Protein AF-A0A4Q1SR12-F1 (afdb_monomer_lite)

Secondary structure (DSSP, 8-state):
---------------------------------------S-----SS-HHHHHHHHHHHHTT--BHHHHHHHHHHHH-----B-TTS-BTHHHHHHHHHHT-TTEEEEEE-TTSS-EEEEE-----

Foldseek 3Di:
DDDDDDDDDPPDDDDDDDDDDDDDPDDDDDPDDDDDDDDDDDDPQLDDPVLLVQLVVCVVVVNFKLQVSLVCCCVPVVPDCDADPVNGRPCSVSSVVSQVPDPQKDFPDQDPVSPITGIHGPPPPD

Structure (mmCIF, N/CA/C/O backbone):
data_AF-A0A4Q1SR12-F1
#
_entry.id   AF-A0A4Q1SR12-F1
#
loop_
_atom_site.group_PDB
_atom_site.id
_atom_site.type_symbol
_atom_site.label_atom_id
_atom_site.label_alt_id
_atom_site.label_comp_id
_atom_site.label_asym_id
_atom_site.label_entity_id
_atom_site.label_seq_id
_atom_site.pdbx_PDB_ins_code
_atom_site.Cartn_x
_atom_site.Cartn_y
_atom_site.Cartn_z
_atom_site.occupancy
_atom_site.B_iso_or_equiv
_atom_site.auth_seq_id
_atom_site.auth_comp_id
_atom_site.auth_asym_id
_atom_site.auth_atom_id
_atom_site.pdbx_PDB_model_num
ATOM 1 N N . MET A 1 1 ? -7.664 -1.366 -77.928 1.00 46.28 1 MET A N 1
ATOM 2 C CA . MET A 1 1 ? -6.306 -1.319 -77.357 1.00 46.28 1 MET A CA 1
ATOM 3 C C . MET A 1 1 ? -6.477 -1.334 -75.854 1.00 46.28 1 MET A C 1
ATOM 5 O O . MET A 1 1 ? -7.107 -0.429 -75.326 1.00 46.28 1 MET A O 1
ATOM 9 N N . ALA A 1 2 ? -6.089 -2.445 -75.236 1.00 46.59 2 ALA A N 1
ATOM 10 C CA . ALA A 1 2 ? -6.082 -2.631 -73.793 1.00 46.59 2 ALA A CA 1
ATOM 11 C C . ALA A 1 2 ? -4.870 -1.905 -73.193 1.00 46.59 2 ALA A C 1
ATOM 13 O O . ALA A 1 2 ? -3.839 -1.859 -73.854 1.00 46.59 2 ALA A O 1
ATOM 14 N N . ASP A 1 3 ? -5.002 -1.362 -71.983 1.00 49.38 3 ASP A N 1
ATOM 15 C CA . ASP A 1 3 ? -4.171 -1.817 -70.864 1.00 49.38 3 ASP A CA 1
ATOM 16 C C . ASP A 1 3 ? -4.752 -1.330 -69.531 1.00 49.38 3 ASP A C 1
ATOM 18 O O . ASP A 1 3 ? -4.974 -0.141 -69.302 1.00 49.38 3 ASP A O 1
ATOM 22 N N . ILE A 1 4 ? -5.062 -2.307 -68.682 1.00 56.34 4 ILE A N 1
ATOM 23 C CA . ILE A 1 4 ? -5.582 -2.181 -67.326 1.00 56.34 4 ILE A CA 1
ATOM 24 C C . ILE A 1 4 ? -4.577 -2.958 -66.477 1.00 56.34 4 ILE A C 1
ATOM 26 O O . ILE A 1 4 ? -4.670 -4.177 -66.429 1.00 56.34 4 ILE A O 1
ATOM 30 N N . THR A 1 5 ? -3.618 -2.295 -65.837 1.00 55.84 5 THR A N 1
ATOM 31 C CA . THR A 1 5 ? -2.762 -2.915 -64.808 1.00 55.84 5 THR A CA 1
ATOM 32 C C . THR A 1 5 ? -2.225 -1.821 -63.886 1.00 55.84 5 THR A C 1
ATOM 34 O O . THR A 1 5 ? -1.541 -0.904 -64.324 1.00 55.84 5 THR A O 1
ATOM 37 N N . GLU A 1 6 ? -2.740 -1.760 -62.661 1.00 55.69 6 GLU A N 1
ATOM 38 C CA . GLU A 1 6 ? -2.030 -2.198 -61.446 1.00 55.69 6 GLU A CA 1
ATOM 39 C C . GLU A 1 6 ? -1.176 -1.095 -60.807 1.00 55.69 6 GLU A C 1
ATOM 41 O O . GLU A 1 6 ? -0.003 -0.924 -61.117 1.00 55.69 6 GLU A O 1
ATOM 46 N N . GLN A 1 7 ? -1.757 -0.398 -59.827 1.00 56.47 7 GLN A N 1
ATOM 47 C CA . GLN A 1 7 ? -0.996 0.167 -58.708 1.00 56.47 7 GLN A CA 1
ATOM 48 C C . GLN A 1 7 ? -1.733 -0.143 -57.400 1.00 56.47 7 GLN A C 1
ATOM 50 O O . GLN A 1 7 ? -2.366 0.704 -56.774 1.00 56.47 7 GLN A O 1
ATOM 55 N N . LEU A 1 8 ? -1.682 -1.424 -57.039 1.00 54.44 8 LEU A N 1
ATOM 56 C CA . LEU A 1 8 ? -1.895 -1.937 -55.689 1.00 54.44 8 LEU A CA 1
ATOM 57 C C . LEU A 1 8 ? -0.526 -2.062 -55.001 1.00 54.44 8 LEU A C 1
ATOM 59 O O . LEU A 1 8 ? 0.478 -2.313 -55.663 1.00 54.44 8 LEU A O 1
ATOM 63 N N . SER A 1 9 ? -0.545 -1.983 -53.669 1.00 51.50 9 SER A N 1
ATOM 64 C CA . SER A 1 9 ? 0.508 -2.444 -52.745 1.00 51.50 9 SER A CA 1
ATOM 65 C C . SER A 1 9 ? 1.573 -1.419 -52.331 1.00 51.50 9 SER A C 1
ATOM 67 O O . SER A 1 9 ? 2.724 -1.480 -52.747 1.00 51.50 9 SER A O 1
ATOM 69 N N . LEU A 1 10 ? 1.210 -0.547 -51.382 1.00 54.53 10 LEU A N 1
ATOM 70 C CA . LEU A 1 10 ? 2.172 0.093 -50.470 1.00 54.53 1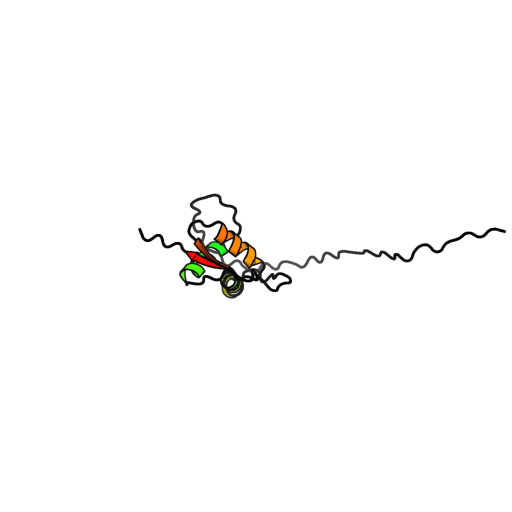0 LEU A CA 1
ATOM 71 C C . LEU A 1 10 ? 1.754 -0.085 -48.995 1.00 54.53 10 LEU A C 1
ATOM 73 O O . LEU A 1 10 ? 1.817 0.838 -48.193 1.00 54.53 10 LEU A O 1
ATOM 77 N N . PHE A 1 11 ? 1.293 -1.289 -48.646 1.00 49.94 11 PHE A N 1
ATOM 78 C CA . PHE A 1 11 ? 1.246 -1.778 -47.265 1.00 49.94 11 PHE A CA 1
ATOM 79 C C . PHE A 1 11 ? 2.301 -2.881 -47.144 1.00 49.94 11 PHE A C 1
ATOM 81 O O . PHE A 1 11 ? 2.019 -4.060 -47.335 1.00 49.94 11 PHE A O 1
ATOM 88 N N . GLY A 1 12 ? 3.547 -2.471 -46.903 1.00 44.22 12 GLY A N 1
ATOM 89 C CA . GLY A 1 12 ? 4.629 -3.375 -46.525 1.00 44.22 12 GLY A CA 1
ATOM 90 C C . GLY A 1 12 ? 4.473 -3.746 -45.057 1.00 44.22 12 GLY A C 1
ATOM 91 O O . GLY A 1 12 ? 4.930 -3.017 -44.180 1.00 44.22 12 GLY A O 1
ATOM 92 N N . GLY A 1 13 ? 3.762 -4.842 -44.801 1.00 51.41 13 GLY A N 1
ATOM 93 C CA . GLY A 1 13 ? 3.867 -5.569 -43.548 1.00 51.41 13 GLY A CA 1
ATOM 94 C C . GLY A 1 13 ? 5.120 -6.433 -43.584 1.00 51.41 13 GLY A C 1
ATOM 95 O O . GLY A 1 13 ? 5.224 -7.315 -44.428 1.00 51.41 13 GLY A O 1
ATOM 96 N N . GLU A 1 14 ? 6.033 -6.193 -42.652 1.00 50.12 14 GLU A N 1
ATOM 97 C CA . GLU A 1 14 ? 7.071 -7.149 -42.271 1.00 50.12 14 GLU A CA 1
ATOM 98 C C . GLU A 1 14 ? 7.033 -7.269 -40.743 1.00 50.12 14 GLU A C 1
ATOM 100 O O . GLU A 1 14 ? 7.693 -6.546 -39.998 1.00 50.12 14 GLU A O 1
ATOM 105 N N . GLU A 1 15 ? 6.150 -8.154 -40.276 1.00 55.25 15 GLU A N 1
ATOM 106 C CA . GLU A 1 15 ? 6.309 -8.833 -38.995 1.00 55.25 15 GLU A CA 1
ATOM 107 C C . GLU A 1 15 ? 7.395 -9.893 -39.160 1.00 55.25 15 GLU A C 1
ATOM 109 O O . GLU A 1 15 ? 7.177 -10.841 -39.899 1.00 55.25 15 GLU A O 1
ATOM 114 N N . GLU A 1 16 ? 8.500 -9.781 -38.423 1.00 57.94 16 GLU A N 1
ATOM 115 C CA . GLU A 1 16 ? 9.365 -10.894 -38.003 1.00 57.94 16 GLU A CA 1
ATOM 116 C C . GLU A 1 16 ? 10.314 -10.392 -36.884 1.00 57.94 16 GLU A C 1
ATOM 118 O O . GLU A 1 16 ? 10.510 -9.188 -36.719 1.00 57.94 16 GLU A O 1
ATOM 123 N N . PRO A 1 17 ? 10.970 -11.262 -36.097 1.00 46.09 17 PRO A N 1
ATOM 124 C CA . PRO A 1 17 ? 10.394 -12.305 -35.264 1.00 46.09 17 PRO A CA 1
ATOM 125 C C . PRO A 1 17 ? 10.848 -12.164 -33.793 1.00 46.09 17 PRO A C 1
ATOM 127 O O . PRO A 1 17 ? 11.897 -11.618 -33.451 1.00 46.09 17 PRO A O 1
ATOM 130 N N . ARG A 1 18 ? 10.052 -12.733 -32.881 1.00 46.69 18 ARG A N 1
ATOM 131 C CA . ARG A 1 18 ? 10.368 -12.860 -31.450 1.00 46.69 18 ARG A CA 1
ATOM 132 C C . ARG A 1 18 ? 11.612 -13.729 -31.239 1.00 46.69 18 ARG A C 1
ATOM 134 O O . ARG A 1 18 ? 11.508 -14.954 -31.185 1.00 46.69 18 ARG A O 1
ATOM 141 N N . THR A 1 19 ? 12.771 -13.121 -31.009 1.00 44.97 19 THR A N 1
ATOM 142 C CA . THR A 1 19 ? 13.926 -13.843 -30.462 1.00 44.97 19 THR A CA 1
ATOM 143 C C . THR A 1 19 ? 13.753 -14.041 -28.959 1.00 44.97 19 THR A C 1
ATOM 145 O O . THR A 1 19 ? 13.969 -13.128 -28.161 1.00 44.97 19 THR A O 1
ATOM 148 N N . LYS A 1 20 ? 13.378 -15.266 -28.574 1.00 50.25 20 LYS A N 1
ATOM 149 C CA . LYS A 1 20 ? 13.610 -15.806 -27.231 1.00 50.25 20 LYS A CA 1
ATOM 150 C C . LYS A 1 20 ? 15.122 -15.821 -26.988 1.00 50.25 20 LYS A C 1
ATOM 152 O O . LYS A 1 20 ? 15.838 -16.542 -27.675 1.00 50.25 20 LYS A O 1
ATOM 157 N N . LYS A 1 21 ? 15.603 -15.049 -26.016 1.00 51.88 21 LYS A N 1
ATOM 158 C CA . LYS A 1 21 ? 16.898 -15.311 -25.385 1.00 51.88 21 LYS A CA 1
ATOM 159 C C . LYS A 1 21 ? 16.631 -15.909 -24.015 1.00 51.88 21 LYS A C 1
ATOM 161 O O . LYS A 1 21 ? 16.210 -15.228 -23.087 1.00 51.88 21 LYS A O 1
ATOM 166 N N . GLU A 1 22 ? 16.824 -17.219 -23.956 1.00 52.88 22 GLU A N 1
ATOM 167 C CA . GLU A 1 22 ? 17.116 -17.946 -22.734 1.00 52.88 22 GLU A CA 1
ATOM 168 C C . GLU A 1 22 ? 18.446 -17.410 -22.198 1.00 52.88 22 GLU A C 1
ATOM 170 O O . GLU A 1 22 ? 19.496 -17.636 -22.798 1.00 52.88 22 GLU A O 1
ATOM 175 N N . GLU A 1 23 ? 18.414 -16.685 -21.082 1.00 44.34 23 GLU A N 1
ATOM 176 C CA . GLU A 1 23 ? 19.620 -16.413 -20.312 1.00 44.34 23 GLU A CA 1
ATOM 177 C C . GLU A 1 23 ? 19.455 -16.966 -18.901 1.00 44.34 23 GLU A C 1
ATOM 179 O O . GLU A 1 23 ? 18.439 -16.807 -18.225 1.00 44.34 23 GLU A O 1
ATOM 184 N N . LYS A 1 24 ? 20.461 -17.752 -18.541 1.00 39.59 24 LYS A N 1
ATOM 185 C CA . LYS A 1 24 ? 20.489 -18.709 -17.450 1.00 39.59 24 LYS A CA 1
ATOM 186 C C . LYS A 1 24 ? 20.279 -18.013 -16.111 1.00 39.59 24 LYS A C 1
ATOM 188 O O . LYS A 1 24 ? 21.092 -17.198 -15.685 1.00 39.59 24 LYS A O 1
ATOM 193 N N . VAL A 1 25 ? 19.233 -18.439 -15.410 1.00 39.81 25 VAL A N 1
ATOM 194 C CA . VAL A 1 25 ? 19.018 -18.174 -13.988 1.00 39.81 25 VAL A CA 1
ATOM 195 C C . VAL A 1 25 ? 20.187 -18.779 -13.209 1.00 39.81 25 VAL A C 1
ATOM 197 O O . VAL A 1 25 ? 20.252 -19.988 -12.984 1.00 39.81 25 VAL A O 1
ATOM 200 N N . LYS A 1 26 ? 21.140 -17.933 -12.808 1.00 40.72 26 LYS A N 1
ATOM 201 C CA . LYS A 1 26 ? 22.092 -18.269 -11.750 1.00 40.72 26 LYS A CA 1
ATOM 202 C C . LYS A 1 26 ? 21.340 -18.224 -10.426 1.00 40.72 26 LYS A C 1
ATOM 204 O O . LYS A 1 26 ? 20.950 -17.167 -9.944 1.00 40.72 26 LYS A O 1
ATOM 209 N N . VAL A 1 27 ? 21.135 -19.418 -9.886 1.00 47.94 27 VAL A N 1
ATOM 210 C CA . VAL A 1 27 ? 20.752 -19.698 -8.506 1.00 47.94 27 VAL A CA 1
ATOM 211 C C . VAL A 1 27 ? 21.688 -18.921 -7.577 1.00 47.94 27 VAL A C 1
ATOM 213 O O . VAL A 1 27 ? 22.878 -19.221 -7.511 1.00 47.94 27 VAL A O 1
ATOM 216 N N . VAL A 1 28 ? 21.154 -17.914 -6.889 1.00 45.22 28 VAL A N 1
ATOM 217 C CA . VAL A 1 28 ? 21.793 -17.272 -5.737 1.00 45.22 28 VAL A CA 1
ATOM 218 C C . VAL A 1 28 ? 20.849 -17.448 -4.555 1.00 45.22 28 VAL A C 1
ATOM 220 O O . VAL A 1 28 ? 19.632 -17.314 -4.677 1.00 45.22 28 VAL A O 1
ATOM 223 N N . GLU A 1 29 ? 21.443 -17.890 -3.456 1.00 45.66 29 GLU A N 1
ATOM 224 C CA . GLU A 1 29 ? 20.820 -18.501 -2.294 1.00 45.66 29 GLU A CA 1
ATOM 225 C C . GLU A 1 29 ? 19.672 -17.715 -1.661 1.00 45.66 29 GLU A C 1
ATOM 227 O O . GLU A 1 29 ? 19.717 -16.508 -1.439 1.00 45.66 29 GLU A O 1
ATOM 232 N N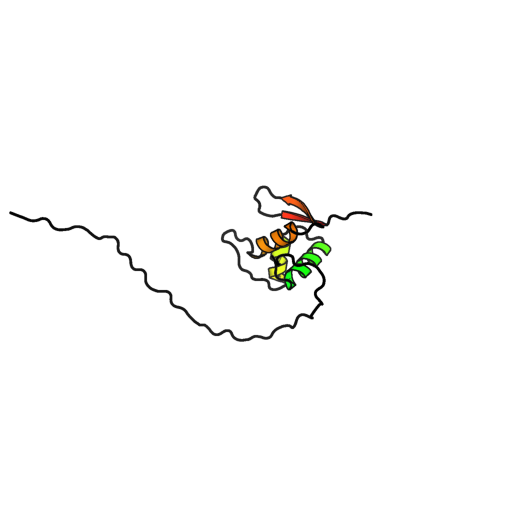 . LYS A 1 30 ? 18.661 -18.499 -1.286 1.00 45.06 30 LYS A N 1
ATOM 233 C CA . LYS A 1 30 ? 17.559 -18.149 -0.396 1.00 45.06 30 LYS A CA 1
ATOM 234 C C . LYS A 1 30 ? 18.088 -17.633 0.952 1.00 45.06 30 LYS A C 1
ATOM 236 O O . LYS A 1 30 ? 18.751 -18.402 1.647 1.00 45.06 30 LYS A O 1
ATOM 241 N N . PRO A 1 31 ? 17.644 -16.468 1.445 1.00 44.12 31 PRO A N 1
ATOM 242 C CA . PRO A 1 31 ? 17.449 -16.299 2.872 1.00 44.12 31 PRO A CA 1
ATOM 243 C C . PRO A 1 31 ? 16.138 -17.000 3.249 1.00 44.12 31 PRO A C 1
ATOM 245 O O . PRO A 1 31 ? 15.046 -16.617 2.826 1.00 44.12 31 PRO A O 1
ATOM 248 N N . GLN A 1 32 ? 16.263 -18.098 3.993 1.00 45.91 32 GLN A N 1
ATOM 249 C CA . GLN A 1 32 ? 15.137 -18.853 4.535 1.00 45.91 32 GLN A CA 1
ATOM 250 C C . GLN A 1 32 ? 14.368 -17.967 5.524 1.00 45.91 32 GLN A C 1
ATOM 252 O O . GLN A 1 32 ? 14.869 -17.643 6.598 1.00 45.91 32 GLN A O 1
ATOM 257 N N . LEU A 1 33 ? 13.150 -17.572 5.152 1.00 49.50 33 LEU A N 1
ATOM 258 C CA . LEU A 1 33 ? 12.190 -16.968 6.072 1.00 49.50 33 LEU A CA 1
ATOM 259 C C . LEU A 1 33 ? 11.602 -18.062 6.984 1.00 49.50 33 LEU A C 1
ATOM 261 O O . LEU A 1 33 ? 11.285 -19.152 6.492 1.00 49.50 33 LEU A O 1
ATOM 265 N N . PRO A 1 34 ? 11.460 -17.798 8.295 1.00 44.03 34 PRO A N 1
ATOM 266 C CA . PRO A 1 34 ? 10.917 -18.760 9.243 1.00 44.03 34 PRO A CA 1
ATOM 267 C C . PRO A 1 34 ? 9.462 -19.094 8.897 1.00 44.03 34 PRO A C 1
ATOM 269 O O . PRO A 1 34 ? 8.650 -18.212 8.614 1.00 44.03 34 PRO A O 1
ATOM 272 N N . LYS A 1 35 ? 9.147 -20.393 8.925 1.00 46.31 35 LYS A N 1
ATOM 273 C CA . LYS A 1 35 ? 7.784 -20.924 8.836 1.00 46.31 35 LYS A CA 1
ATOM 274 C C . LYS A 1 35 ? 7.005 -20.432 10.055 1.00 46.31 35 LYS A C 1
ATOM 276 O O . LYS A 1 35 ? 7.226 -20.935 11.151 1.00 46.31 35 LYS A O 1
ATOM 281 N N . VAL A 1 36 ? 6.124 -19.457 9.861 1.00 50.81 36 VAL A N 1
ATOM 282 C CA . VAL A 1 36 ? 5.120 -19.083 10.860 1.00 50.81 36 VAL A CA 1
ATOM 283 C C . VAL A 1 36 ? 3.800 -19.696 10.424 1.00 50.81 36 VAL A C 1
ATOM 285 O O . VAL A 1 36 ? 3.389 -19.581 9.269 1.00 50.81 36 VAL A O 1
ATOM 288 N N . GLU A 1 37 ? 3.224 -20.452 11.348 1.00 44.41 37 GLU A N 1
ATOM 289 C CA . GLU A 1 37 ? 2.084 -21.330 11.152 1.00 44.41 37 GLU A CA 1
ATOM 290 C C . GLU A 1 37 ? 0.828 -20.549 10.763 1.00 44.41 37 GLU A C 1
ATOM 292 O O . GLU A 1 37 ? 0.513 -19.486 11.295 1.00 44.41 37 GLU A O 1
ATOM 297 N N . VAL A 1 38 ? 0.142 -21.102 9.768 1.00 50.84 38 VAL A N 1
ATOM 298 C CA . VAL A 1 38 ? -1.007 -20.522 9.086 1.00 50.84 38 VAL A CA 1
ATOM 299 C C . VAL A 1 38 ? -2.238 -20.754 9.952 1.00 50.84 38 VAL A C 1
ATOM 301 O O . VAL A 1 38 ? -2.668 -21.896 10.106 1.00 50.84 38 VAL A O 1
ATOM 304 N N . VAL A 1 39 ? -2.828 -19.685 10.489 1.00 44.94 39 VAL A N 1
ATOM 305 C CA . VAL A 1 39 ? -4.159 -19.753 11.096 1.00 44.94 39 VAL A CA 1
ATOM 306 C C . VAL A 1 39 ? -5.046 -18.642 10.541 1.00 44.94 39 VAL A C 1
ATOM 308 O O . VAL A 1 39 ? -4.709 -17.465 10.610 1.00 44.94 39 VAL A O 1
ATOM 311 N N . ALA A 1 40 ? -6.203 -19.098 10.061 1.00 40.50 40 ALA A N 1
ATOM 312 C CA . ALA A 1 40 ? -7.446 -18.390 9.779 1.00 40.50 40 ALA A CA 1
ATOM 313 C C . ALA A 1 40 ? -7.586 -17.611 8.454 1.00 40.50 40 ALA A C 1
ATOM 315 O O . ALA A 1 40 ? -6.994 -16.565 8.209 1.00 40.50 40 ALA A O 1
ATOM 316 N N . ASP A 1 41 ? -8.530 -18.152 7.679 1.00 40.75 41 ASP A N 1
ATOM 317 C CA . ASP A 1 41 ? -9.371 -17.534 6.661 1.00 40.75 41 ASP A CA 1
ATOM 318 C C . ASP A 1 41 ? -8.789 -17.300 5.268 1.00 40.75 41 ASP A C 1
ATOM 320 O O . ASP A 1 41 ? -8.213 -16.272 4.924 1.00 40.75 41 ASP A O 1
ATOM 324 N N . SER A 1 42 ? -9.096 -18.292 4.432 1.00 47.06 42 SER A N 1
ATOM 325 C CA . SER A 1 42 ? -9.266 -18.292 2.982 1.00 47.06 42 SER A CA 1
ATOM 326 C C . SER A 1 42 ? -9.790 -16.962 2.418 1.00 47.06 42 SER A C 1
ATOM 328 O O . SER A 1 42 ? -10.959 -16.827 2.058 1.00 47.06 42 SER A O 1
ATOM 330 N N . LYS A 1 43 ? -8.922 -15.964 2.296 1.00 49.25 43 LYS A N 1
ATOM 331 C CA . LYS A 1 43 ? -9.200 -14.716 1.588 1.00 49.25 43 LYS A CA 1
ATOM 332 C C . LYS A 1 43 ? -8.136 -14.570 0.516 1.00 49.25 43 LYS A C 1
ATOM 334 O O . LYS A 1 43 ? -6.949 -14.689 0.796 1.00 49.25 43 LYS A O 1
ATOM 339 N N . GLN A 1 44 ? -8.588 -14.403 -0.724 1.00 54.81 44 GLN A N 1
ATOM 340 C CA . GLN A 1 44 ? -7.764 -14.200 -1.917 1.00 54.81 44 GLN A CA 1
ATOM 341 C C . GLN A 1 44 ? -6.504 -13.386 -1.580 1.00 54.81 44 GLN A C 1
ATOM 343 O O . GLN A 1 44 ? -6.594 -12.230 -1.175 1.00 54.81 44 GLN A O 1
ATOM 348 N N . THR A 1 45 ? -5.323 -13.991 -1.703 1.00 55.53 45 THR A N 1
ATOM 349 C CA . THR A 1 45 ? -4.052 -13.324 -1.413 1.00 55.53 45 THR A CA 1
ATOM 350 C C . THR A 1 45 ? -3.748 -12.323 -2.525 1.00 55.53 45 THR A C 1
ATOM 352 O O . THR A 1 45 ? -3.119 -12.633 -3.531 1.00 55.53 45 THR A O 1
ATOM 355 N N . PHE A 1 46 ? -4.238 -11.091 -2.367 1.00 67.31 46 PHE A N 1
ATOM 356 C CA . PHE A 1 46 ? -3.979 -9.980 -3.298 1.00 67.31 46 PHE A CA 1
ATOM 357 C C . PHE A 1 46 ? -2.530 -9.486 -3.253 1.00 67.31 46 PHE A C 1
ATOM 359 O O . PHE A 1 46 ? -2.053 -8.825 -4.180 1.00 67.31 46 PHE A O 1
ATOM 366 N N . LEU A 1 47 ? -1.847 -9.813 -2.161 1.00 79.94 47 LEU A N 1
ATOM 367 C CA . LEU A 1 47 ? -0.467 -9.492 -1.868 1.00 79.94 47 LEU A CA 1
ATOM 368 C C . LEU A 1 47 ? 0.229 -10.780 -1.411 1.00 79.94 47 LEU A C 1
ATOM 370 O O . LEU A 1 47 ? -0.397 -11.645 -0.795 1.00 79.94 47 LEU A O 1
ATOM 374 N N . GLN A 1 48 ? 1.513 -10.925 -1.739 1.00 81.31 48 GLN A N 1
ATOM 375 C CA . GLN A 1 48 ? 2.279 -12.087 -1.295 1.00 81.31 48 GLN A CA 1
ATOM 376 C C . GLN A 1 48 ? 2.333 -12.131 0.246 1.00 81.31 48 GLN A C 1
ATOM 378 O O . GLN A 1 48 ? 2.492 -11.069 0.858 1.00 81.31 48 GLN A O 1
ATOM 383 N N . PRO A 1 49 ? 2.260 -13.319 0.878 1.00 79.12 49 PRO A N 1
ATOM 384 C CA . PRO A 1 49 ? 2.163 -13.447 2.337 1.00 79.12 49 PRO A CA 1
ATOM 385 C C . PRO A 1 49 ? 3.317 -12.787 3.100 1.00 79.12 49 PRO A C 1
ATOM 387 O O . PRO A 1 49 ? 3.147 -12.286 4.205 1.00 79.12 49 PRO A O 1
ATOM 390 N N . HIS A 1 50 ? 4.514 -12.748 2.508 1.00 82.50 50 HIS A N 1
ATOM 391 C CA . HIS A 1 50 ? 5.666 -12.098 3.130 1.00 82.50 50 HIS A CA 1
ATOM 392 C C . HIS A 1 50 ? 5.588 -10.572 3.099 1.00 82.50 50 HIS A C 1
ATOM 394 O O . HIS A 1 50 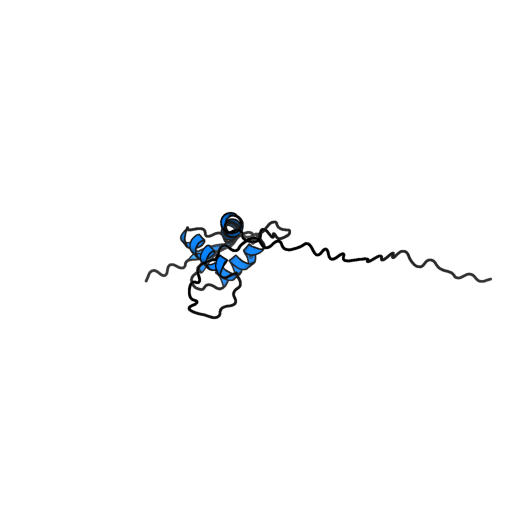? 6.235 -9.932 3.920 1.00 82.50 50 HIS A O 1
ATOM 400 N N . TYR A 1 51 ? 4.818 -9.976 2.185 1.00 87.19 51 TYR A N 1
ATOM 401 C CA . TYR A 1 51 ? 4.611 -8.528 2.148 1.00 87.19 51 TYR A CA 1
ATOM 402 C C . TYR A 1 51 ? 3.430 -8.088 3.012 1.00 87.19 51 TYR A C 1
ATOM 404 O O . TYR A 1 51 ? 3.492 -6.986 3.546 1.00 87.19 51 TYR A O 1
ATOM 412 N N . SER A 1 52 ? 2.397 -8.916 3.213 1.00 87.75 52 SER A N 1
ATOM 413 C CA . SER A 1 52 ? 1.260 -8.558 4.080 1.00 87.75 52 SER A CA 1
ATOM 414 C C . SER A 1 52 ? 1.702 -8.279 5.514 1.00 87.75 52 SER A C 1
ATOM 416 O O . SER A 1 52 ? 1.423 -7.199 6.022 1.00 87.75 52 SER A O 1
ATOM 418 N N . SER A 1 53 ? 2.514 -9.156 6.115 1.00 88.38 53 SER A N 1
ATOM 419 C CA . SER A 1 53 ? 3.046 -8.920 7.466 1.00 88.38 53 SER A CA 1
ATOM 420 C C . SER A 1 53 ? 3.896 -7.649 7.545 1.00 88.38 53 SER A C 1
ATOM 422 O O . SER A 1 53 ? 3.920 -6.972 8.566 1.00 88.38 53 SER A O 1
ATOM 424 N N . ARG A 1 54 ? 4.595 -7.283 6.461 1.00 91.31 54 ARG A N 1
ATOM 425 C CA . ARG A 1 54 ? 5.383 -6.042 6.414 1.00 91.31 54 ARG A CA 1
ATOM 426 C C . ARG A 1 54 ? 4.503 -4.810 6.298 1.00 91.31 54 ARG A C 1
ATOM 428 O O . ARG A 1 54 ? 4.790 -3.829 6.964 1.00 91.31 54 ARG A O 1
ATOM 435 N N . VAL A 1 55 ? 3.432 -4.864 5.509 1.00 90.88 55 VAL A N 1
ATOM 436 C CA . VAL A 1 55 ? 2.420 -3.798 5.478 1.00 90.88 55 VAL A CA 1
ATOM 437 C C . VAL A 1 55 ? 1.827 -3.588 6.870 1.00 90.88 55 VAL A C 1
ATOM 439 O O . VAL A 1 55 ? 1.661 -2.447 7.288 1.00 90.88 55 VAL A O 1
ATOM 442 N N . ASP A 1 56 ? 1.580 -4.668 7.611 1.00 89.31 56 ASP A N 1
ATOM 443 C CA . ASP A 1 56 ? 1.046 -4.590 8.971 1.00 89.31 56 ASP A CA 1
ATOM 444 C C . ASP A 1 56 ? 2.016 -3.871 9.913 1.00 89.31 56 ASP A C 1
ATOM 446 O O . ASP A 1 56 ? 1.610 -2.924 10.583 1.00 89.31 56 ASP A O 1
ATOM 450 N N . HIS A 1 57 ? 3.300 -4.244 9.880 1.00 90.38 57 HIS A N 1
ATOM 451 C CA . HIS A 1 57 ? 4.346 -3.550 10.633 1.00 90.38 57 HIS A CA 1
ATOM 452 C C . HIS A 1 57 ? 4.473 -2.073 10.243 1.00 90.38 57 HIS A C 1
ATOM 454 O O . HIS A 1 57 ? 4.607 -1.226 11.117 1.00 90.38 57 HIS A O 1
ATOM 460 N N . LEU A 1 58 ? 4.392 -1.742 8.950 1.00 90.81 58 LEU A N 1
ATOM 461 C CA . LEU A 1 58 ? 4.454 -0.354 8.479 1.00 90.81 58 LEU A CA 1
ATOM 462 C C . LEU A 1 58 ? 3.256 0.468 8.990 1.00 90.81 58 LEU A C 1
ATOM 464 O O . LEU A 1 58 ? 3.416 1.634 9.342 1.00 90.81 58 LEU A O 1
ATOM 468 N N . LEU A 1 59 ? 2.071 -0.142 9.084 1.00 89.75 59 LEU A N 1
ATOM 469 C CA . LEU A 1 59 ? 0.906 0.481 9.717 1.00 89.75 59 LEU A CA 1
ATOM 470 C C . LEU A 1 59 ? 1.111 0.687 11.222 1.00 89.75 59 LEU A C 1
ATOM 472 O O . LEU A 1 59 ? 0.703 1.722 11.743 1.00 89.75 59 LEU A O 1
ATOM 476 N N . ASP A 1 60 ? 1.742 -0.266 11.914 1.00 89.06 60 ASP A N 1
ATOM 477 C CA . ASP A 1 60 ? 2.076 -0.137 13.341 1.00 89.06 60 ASP A CA 1
ATOM 478 C C . ASP A 1 60 ? 3.145 0.945 13.591 1.00 89.06 60 ASP A C 1
ATOM 480 O O . ASP A 1 60 ? 3.111 1.624 14.614 1.00 89.06 60 ASP A O 1
ATOM 484 N N . GLU A 1 61 ? 4.045 1.176 12.629 1.00 89.31 61 GLU A N 1
ATOM 485 C CA . GLU A 1 61 ? 4.984 2.310 12.616 1.00 89.31 61 GLU A CA 1
ATOM 486 C C . GLU A 1 61 ? 4.299 3.666 12.344 1.00 89.31 61 GLU A C 1
ATOM 488 O O . GLU A 1 61 ? 4.949 4.710 12.403 1.00 89.31 61 GLU A O 1
ATOM 493 N N . GLY A 1 62 ? 2.995 3.672 12.046 1.00 87.75 62 GLY A N 1
ATOM 494 C CA . GLY A 1 62 ? 2.218 4.882 11.772 1.00 87.75 62 GLY A CA 1
ATOM 495 C C . GLY A 1 62 ? 2.282 5.355 10.320 1.00 87.75 62 GLY A C 1
ATOM 496 O O . GLY A 1 62 ? 1.887 6.481 10.019 1.00 87.75 62 GLY A O 1
ATOM 497 N N . ILE A 1 63 ? 2.765 4.523 9.397 1.00 91.19 63 ILE A N 1
ATOM 498 C CA . ILE A 1 63 ? 2.778 4.852 7.971 1.00 91.19 63 ILE A CA 1
ATOM 499 C C . ILE A 1 63 ? 1.393 4.556 7.429 1.00 91.19 63 ILE A C 1
ATOM 501 O O . ILE A 1 63 ? 0.950 3.413 7.422 1.00 91.19 63 ILE A O 1
ATOM 505 N N . THR A 1 64 ? 0.712 5.589 6.955 1.00 91.00 64 THR A N 1
ATOM 506 C CA . THR A 1 64 ? -0.690 5.507 6.531 1.00 91.00 64 THR A CA 1
ATOM 507 C C . THR A 1 64 ? -0.855 5.609 5.014 1.00 91.00 64 THR A C 1
ATOM 509 O O . THR A 1 64 ? -1.854 5.143 4.468 1.00 91.00 64 THR A O 1
ATOM 512 N N . SER A 1 65 ? 0.136 6.148 4.296 1.00 91.88 65 SER A N 1
ATOM 513 C CA . SER A 1 65 ? 0.139 6.242 2.829 1.00 91.88 65 SER A CA 1
ATOM 514 C C . SER A 1 65 ? 0.435 4.889 2.177 1.00 91.88 65 SER A C 1
ATOM 516 O O . SER A 1 65 ? 1.523 4.331 2.342 1.00 91.88 65 SER A O 1
ATOM 518 N N . ALA A 1 66 ? -0.486 4.375 1.356 1.00 91.81 66 ALA A N 1
ATOM 519 C CA . ALA A 1 66 ? -0.242 3.139 0.607 1.00 91.81 66 ALA A CA 1
ATOM 520 C C . ALA A 1 66 ? 0.881 3.278 -0.425 1.00 91.81 66 ALA A C 1
ATOM 522 O O . ALA A 1 66 ? 1.583 2.302 -0.709 1.00 91.81 66 ALA A O 1
ATOM 523 N N . ARG A 1 67 ? 1.079 4.473 -0.996 1.00 91.19 67 ARG A N 1
ATOM 524 C CA . ARG A 1 67 ? 2.212 4.717 -1.892 1.00 91.19 67 ARG A CA 1
ATOM 525 C C . ARG A 1 67 ? 3.529 4.644 -1.136 1.00 91.19 67 ARG A C 1
ATOM 527 O O . ARG A 1 67 ? 4.454 3.994 -1.616 1.00 91.19 67 ARG A O 1
ATOM 534 N N . GLU A 1 68 ? 3.607 5.267 0.034 1.00 92.12 68 GLU A N 1
ATOM 535 C CA . GLU A 1 68 ? 4.809 5.217 0.861 1.00 92.12 68 GLU A CA 1
ATOM 536 C C . GLU A 1 68 ? 5.111 3.793 1.334 1.00 92.12 68 GLU A C 1
ATOM 538 O O . GLU A 1 68 ? 6.255 3.346 1.229 1.00 92.12 68 GLU A O 1
ATOM 543 N N . MET A 1 69 ? 4.089 3.041 1.758 1.00 92.56 69 MET A N 1
ATOM 544 C CA . MET A 1 69 ? 4.243 1.624 2.097 1.00 92.56 69 MET A CA 1
ATOM 545 C C . MET A 1 69 ? 4.817 0.833 0.919 1.00 92.56 69 MET A C 1
ATOM 547 O O . MET A 1 69 ? 5.786 0.099 1.088 1.00 92.56 69 MET A O 1
ATOM 551 N N . ALA A 1 70 ? 4.265 1.002 -0.288 1.00 92.19 70 ALA A N 1
ATOM 552 C CA . ALA A 1 70 ? 4.748 0.300 -1.475 1.00 92.19 70 ALA A CA 1
ATOM 553 C C . ALA A 1 70 ? 6.212 0.644 -1.805 1.00 92.19 70 ALA A C 1
ATOM 555 O O . ALA A 1 70 ? 6.992 -0.246 -2.140 1.00 92.19 70 ALA A O 1
ATOM 556 N N . GLU A 1 71 ? 6.608 1.911 -1.671 1.00 92.44 71 GLU A N 1
ATOM 557 C CA . GLU A 1 71 ? 7.999 2.337 -1.870 1.00 92.44 71 GLU A CA 1
ATOM 558 C C . GLU A 1 71 ? 8.934 1.759 -0.796 1.00 92.44 71 GLU A C 1
ATOM 560 O O . GLU A 1 71 ? 10.036 1.316 -1.121 1.00 92.44 71 GLU A O 1
ATOM 565 N N . LYS A 1 72 ? 8.511 1.699 0.474 1.00 92.81 72 LYS A N 1
ATOM 566 C CA . LYS A 1 72 ? 9.298 1.054 1.538 1.00 92.81 72 LYS A CA 1
ATOM 567 C C . LYS A 1 72 ? 9.419 -0.453 1.333 1.00 92.81 72 LYS A C 1
ATOM 569 O O . LYS A 1 72 ? 10.498 -0.996 1.544 1.00 92.81 72 LYS A O 1
ATOM 574 N N . LEU A 1 73 ? 8.372 -1.119 0.848 1.00 90.75 73 LEU A N 1
ATOM 575 C CA . LEU A 1 73 ? 8.430 -2.536 0.475 1.00 90.75 73 LEU A CA 1
ATOM 576 C C . LEU A 1 73 ? 9.487 -2.808 -0.601 1.00 90.75 73 LEU A C 1
ATOM 578 O O . LEU A 1 73 ? 10.230 -3.782 -0.494 1.00 90.75 73 LEU A O 1
ATOM 582 N N . ILE A 1 74 ? 9.609 -1.926 -1.593 1.00 91.19 74 ILE A N 1
ATOM 583 C CA . ILE A 1 74 ? 10.658 -2.030 -2.615 1.00 91.19 74 ILE A CA 1
ATOM 584 C C . ILE A 1 74 ? 12.034 -1.762 -1.999 1.00 91.19 74 ILE A C 1
ATOM 586 O O . ILE A 1 74 ? 12.928 -2.597 -2.105 1.00 91.19 74 ILE A O 1
ATOM 590 N N . LYS A 1 75 ? 12.197 -0.630 -1.304 1.00 91.00 75 LYS A N 1
ATOM 591 C CA . LYS A 1 75 ? 13.503 -0.170 -0.806 1.00 91.00 75 LYS A CA 1
ATOM 592 C C . LYS A 1 75 ? 14.085 -1.029 0.318 1.00 91.00 75 LYS A C 1
ATOM 594 O O . LYS A 1 75 ? 15.288 -1.250 0.340 1.00 91.00 75 LYS A O 1
ATOM 599 N N . GLN A 1 76 ? 13.261 -1.463 1.270 1.00 88.94 76 GLN A N 1
ATOM 600 C CA . GLN A 1 76 ? 13.715 -2.158 2.483 1.00 88.94 76 GLN A CA 1
ATOM 601 C C . GLN A 1 76 ? 13.579 -3.677 2.380 1.00 88.94 76 GLN A C 1
ATOM 603 O O . GLN A 1 76 ? 14.402 -4.404 2.928 1.00 88.94 76 GLN A O 1
ATOM 608 N N . PHE A 1 77 ? 12.546 -4.164 1.687 1.00 83.75 77 PHE A N 1
ATOM 609 C CA . PHE A 1 77 ? 12.210 -5.591 1.639 1.00 83.75 77 PHE A CA 1
ATOM 610 C C . PHE A 1 77 ? 12.477 -6.230 0.271 1.00 83.75 77 PHE A C 1
ATOM 612 O O . PHE A 1 77 ? 12.124 -7.392 0.065 1.00 83.75 77 PHE A O 1
ATOM 619 N N . GLY A 1 78 ? 13.096 -5.491 -0.658 1.00 85.50 78 GLY A N 1
ATOM 620 C CA . GLY A 1 78 ? 13.494 -6.000 -1.970 1.00 85.50 78 GLY A CA 1
ATOM 621 C C . GLY A 1 78 ? 12.310 -6.431 -2.832 1.00 85.50 78 GLY A C 1
ATOM 622 O O . GLY A 1 78 ? 12.415 -7.395 -3.589 1.00 85.50 78 GLY A O 1
ATOM 623 N N . ALA A 1 79 ? 11.155 -5.777 -2.678 1.00 87.94 79 ALA A N 1
ATOM 624 C CA . ALA A 1 79 ? 10.035 -6.019 -3.574 1.00 87.94 79 ALA A CA 1
ATOM 625 C C . ALA A 1 79 ? 10.357 -5.593 -5.007 1.00 87.94 79 ALA A C 1
ATOM 627 O O . ALA A 1 79 ? 11.236 -4.768 -5.246 1.00 87.94 79 ALA A O 1
ATOM 628 N N . THR A 1 80 ? 9.629 -6.168 -5.963 1.00 86.94 80 THR A N 1
ATOM 629 C CA . THR A 1 80 ? 9.835 -5.893 -7.383 1.00 86.94 80 THR A CA 1
ATOM 630 C C . THR A 1 80 ? 9.728 -4.396 -7.660 1.00 86.94 80 THR A C 1
ATOM 632 O O . THR A 1 80 ? 8.702 -3.777 -7.374 1.00 86.94 80 THR A O 1
ATOM 635 N N . GLU A 1 81 ? 10.772 -3.828 -8.263 1.00 90.00 81 GLU A N 1
ATOM 636 C CA . GLU A 1 81 ? 10.833 -2.412 -8.645 1.00 90.00 81 GLU A CA 1
ATOM 637 C C . GLU A 1 81 ? 10.035 -2.108 -9.928 1.00 90.00 81 GLU A C 1
ATOM 639 O O . GLU A 1 81 ? 10.104 -1.016 -10.488 1.00 90.00 81 GLU A O 1
ATOM 644 N N . ASP A 1 82 ? 9.221 -3.055 -10.397 1.00 89.88 82 ASP A N 1
ATOM 645 C CA . ASP A 1 82 ? 8.359 -2.847 -11.550 1.00 89.88 82 ASP A CA 1
ATOM 646 C C . ASP A 1 82 ? 7.411 -1.674 -11.296 1.00 89.88 82 ASP A C 1
ATOM 648 O O . ASP A 1 82 ? 6.633 -1.657 -10.335 1.00 89.88 82 ASP A O 1
ATOM 652 N N . ARG A 1 83 ? 7.430 -0.699 -12.203 1.00 91.69 83 ARG A N 1
ATOM 653 C CA . ARG A 1 83 ? 6.574 0.488 -12.165 1.00 91.69 83 ARG A CA 1
ATOM 654 C C . ARG A 1 83 ? 5.635 0.508 -13.368 1.00 91.69 83 ARG A C 1
ATOM 656 O O . ARG A 1 83 ? 5.919 -0.045 -14.428 1.00 91.69 83 ARG A O 1
ATOM 663 N N . TYR A 1 84 ? 4.478 1.138 -13.198 1.00 87.75 84 TYR A N 1
ATOM 664 C CA . TYR A 1 84 ? 3.618 1.512 -14.318 1.00 87.75 84 TYR A CA 1
ATOM 665 C C . TYR A 1 84 ? 4.246 2.663 -15.111 1.00 87.75 84 TYR A C 1
ATOM 667 O O . TYR A 1 84 ? 5.120 3.367 -14.609 1.00 87.75 84 TYR A O 1
ATOM 675 N N . LEU A 1 85 ? 3.719 2.933 -16.309 1.00 87.50 85 LEU A N 1
ATOM 676 C CA . LEU A 1 85 ? 4.093 4.110 -17.109 1.00 87.50 85 LEU A CA 1
ATOM 677 C C . LEU A 1 85 ? 3.896 5.437 -16.350 1.00 87.50 85 LEU A C 1
ATOM 679 O O . LEU A 1 85 ? 4.580 6.413 -16.620 1.00 87.50 85 LEU A O 1
ATOM 683 N N . SER A 1 86 ? 2.999 5.462 -15.359 1.00 84.94 86 SER A N 1
ATOM 684 C CA . SER A 1 86 ? 2.778 6.605 -14.464 1.00 84.94 86 SER A CA 1
ATOM 685 C C . SER A 1 86 ? 3.851 6.783 -13.378 1.00 84.94 86 SER A C 1
ATOM 687 O O . SER A 1 86 ? 3.737 7.684 -12.552 1.00 84.94 86 SER A O 1
ATOM 689 N N . GLY A 1 87 ? 4.853 5.900 -13.308 1.00 85.12 87 GLY A N 1
ATOM 690 C CA . GLY A 1 87 ? 5.913 5.906 -12.293 1.00 85.12 87 GLY A CA 1
ATOM 691 C C . GLY A 1 87 ? 5.521 5.288 -10.944 1.00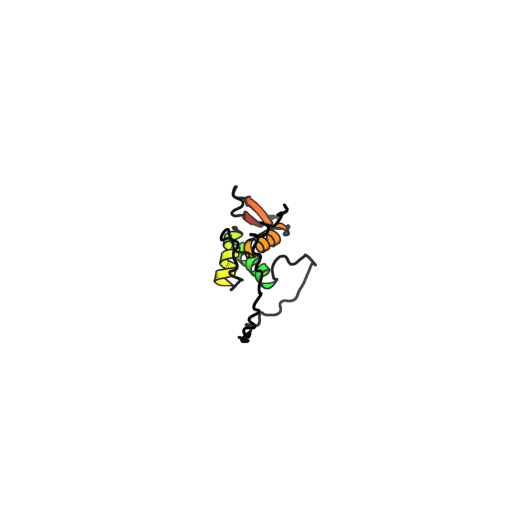 85.12 87 GLY A C 1
ATOM 692 O O . GLY A 1 87 ? 6.371 5.142 -10.061 1.00 85.12 87 GLY A O 1
ATOM 693 N N . LYS A 1 88 ? 4.254 4.888 -10.765 1.00 85.81 88 LYS A N 1
ATOM 694 C CA . LYS A 1 88 ? 3.784 4.209 -9.547 1.00 85.81 88 LYS A CA 1
ATOM 695 C C . LYS A 1 88 ? 4.295 2.761 -9.502 1.00 85.81 88 LYS A C 1
ATOM 697 O O . LYS A 1 88 ? 4.203 2.079 -10.526 1.00 85.81 88 LYS A O 1
ATOM 702 N N . PRO A 1 89 ? 4.753 2.258 -8.342 1.00 89.88 89 PRO A N 1
ATOM 703 C CA . PRO A 1 89 ? 5.045 0.839 -8.153 1.00 89.88 89 PRO A CA 1
ATOM 704 C C . PRO A 1 89 ? 3.874 -0.056 -8.559 1.00 89.88 89 PRO A C 1
ATOM 706 O O . PRO A 1 89 ? 2.732 0.222 -8.191 1.00 89.88 89 PRO A O 1
ATOM 709 N N . ARG A 1 90 ? 4.131 -1.176 -9.242 1.00 88.62 90 ARG A N 1
ATOM 710 C CA . ARG A 1 90 ? 3.093 -2.186 -9.508 1.00 88.62 90 ARG A CA 1
ATOM 711 C C . ARG A 1 90 ? 2.493 -2.733 -8.218 1.00 88.62 90 ARG A C 1
ATOM 713 O O . ARG A 1 90 ? 1.282 -2.938 -8.139 1.00 88.62 90 ARG A O 1
ATOM 720 N N . LEU A 1 91 ? 3.334 -2.853 -7.193 1.00 90.38 91 LEU A N 1
ATOM 721 C CA . LEU A 1 91 ? 2.965 -3.297 -5.855 1.00 90.38 91 LEU A CA 1
ATOM 722 C C . LEU A 1 91 ? 1.912 -2.400 -5.184 1.00 90.38 91 LEU A C 1
ATOM 724 O O . LEU A 1 91 ? 1.131 -2.892 -4.377 1.00 90.38 91 LEU A O 1
ATOM 728 N N . TYR A 1 92 ? 1.829 -1.114 -5.548 1.00 91.00 92 TYR A N 1
ATOM 729 C CA . TYR A 1 92 ? 0.845 -0.179 -4.990 1.00 91.00 92 TYR A CA 1
ATOM 730 C C . TYR A 1 92 ? -0.595 -0.691 -5.132 1.00 91.00 92 TYR A C 1
ATOM 732 O O . TYR A 1 92 ? -1.382 -0.596 -4.191 1.00 91.00 92 TYR A O 1
ATOM 740 N N . ALA A 1 93 ? -0.937 -1.272 -6.287 1.00 88.69 93 ALA A N 1
ATOM 741 C CA . ALA A 1 93 ? -2.278 -1.800 -6.532 1.00 88.69 93 ALA A CA 1
ATOM 742 C C . ALA A 1 93 ? -2.595 -2.987 -5.609 1.00 88.69 93 ALA A C 1
ATOM 744 O O . ALA A 1 93 ? -3.693 -3.067 -5.060 1.00 88.69 93 ALA A O 1
ATOM 745 N N . SER A 1 94 ? -1.619 -3.874 -5.400 1.00 90.31 94 SER A N 1
ATOM 746 C CA . SER A 1 94 ? -1.734 -5.009 -4.481 1.00 90.31 94 SER A 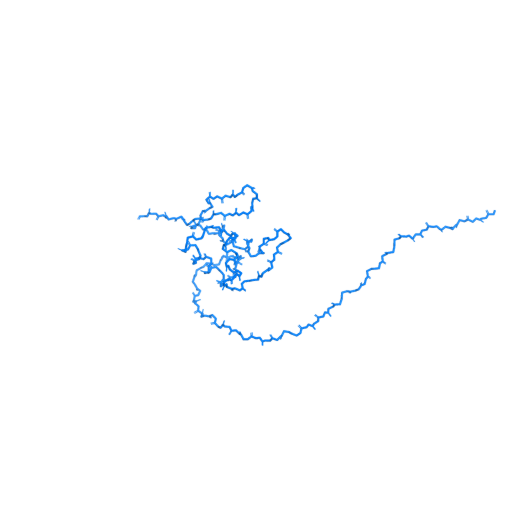CA 1
ATOM 747 C C . SER A 1 94 ? -1.860 -4.562 -3.027 1.00 90.31 94 SER A C 1
ATOM 749 O O . SER A 1 94 ? -2.690 -5.108 -2.308 1.00 90.31 94 SER A O 1
ATOM 751 N N . VAL A 1 95 ? -1.093 -3.548 -2.608 1.00 91.56 95 VAL A N 1
ATOM 752 C CA . VAL A 1 95 ? -1.176 -2.974 -1.253 1.00 91.56 95 VAL A CA 1
ATOM 753 C C . VAL A 1 95 ? -2.546 -2.345 -1.021 1.00 91.56 95 VAL A C 1
ATOM 755 O O . VAL A 1 95 ? -3.204 -2.689 -0.046 1.00 91.56 95 VAL A O 1
ATOM 758 N N . CYS A 1 96 ? -3.028 -1.501 -1.939 1.00 90.50 96 CYS A N 1
ATOM 759 C CA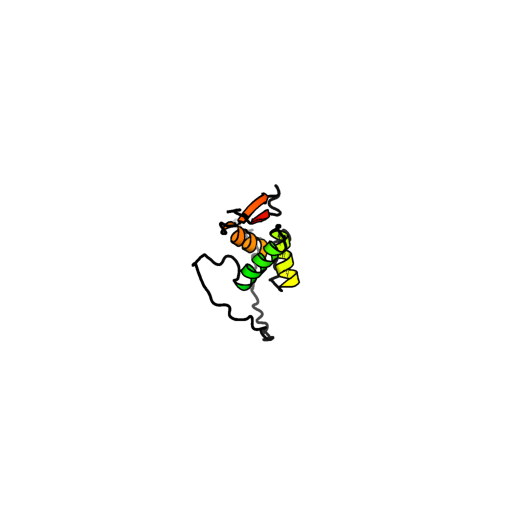 . CYS A 1 96 ? -4.364 -0.909 -1.822 1.00 90.50 96 CYS A CA 1
ATOM 760 C C . CYS A 1 96 ? -5.440 -1.987 -1.731 1.00 90.50 96 CYS A C 1
ATOM 762 O O . CYS A 1 96 ? -6.277 -1.945 -0.843 1.00 90.50 96 CYS A O 1
ATOM 764 N N . ARG A 1 97 ? -5.389 -2.992 -2.612 1.00 90.12 97 ARG A N 1
ATOM 765 C CA . ARG A 1 97 ? -6.382 -4.066 -2.611 1.00 90.12 97 ARG A CA 1
ATOM 766 C C . ARG A 1 97 ? -6.335 -4.888 -1.324 1.00 90.12 97 ARG A C 1
ATOM 768 O O . ARG A 1 97 ? -7.389 -5.259 -0.825 1.00 90.12 97 ARG A O 1
ATOM 775 N N . TYR A 1 98 ? -5.147 -5.162 -0.792 1.00 90.62 98 TYR A N 1
ATOM 776 C CA . TYR A 1 98 ? -4.984 -5.842 0.493 1.00 90.62 98 TYR A CA 1
ATOM 777 C C . TYR A 1 98 ? -5.625 -5.047 1.638 1.00 90.62 98 TYR A C 1
ATOM 779 O O . TYR A 1 98 ? -6.386 -5.616 2.416 1.00 90.62 98 TYR A O 1
ATOM 787 N N . LEU A 1 99 ? -5.380 -3.736 1.696 1.00 90.19 99 LEU A N 1
ATOM 788 C CA . LEU A 1 99 ? -5.949 -2.850 2.714 1.00 90.19 99 LEU A CA 1
ATOM 789 C C . LEU A 1 99 ? -7.466 -2.662 2.546 1.00 90.19 99 LEU A C 1
ATOM 791 O O . LEU A 1 99 ? -8.186 -2.682 3.534 1.00 90.19 99 LEU A O 1
ATOM 795 N N . ASP A 1 100 ? -7.967 -2.568 1.313 1.00 89.12 100 ASP A N 1
ATOM 796 C CA . ASP A 1 100 ? -9.401 -2.428 1.016 1.00 89.12 100 ASP A CA 1
ATOM 797 C C . ASP A 1 100 ? -10.220 -3.667 1.443 1.00 89.12 100 ASP A C 1
ATOM 799 O O . ASP A 1 100 ? -11.408 -3.556 1.732 1.00 89.12 100 ASP A O 1
ATOM 803 N N . HIS A 1 101 ? -9.615 -4.863 1.474 1.00 88.62 101 HIS A N 1
ATOM 804 C CA . HIS A 1 101 ? -10.297 -6.097 1.902 1.00 88.62 101 HIS A CA 1
ATOM 805 C C . HIS A 1 101 ? -10.266 -6.314 3.418 1.00 88.62 101 HIS A C 1
ATOM 807 O O . HIS A 1 101 ? -10.854 -7.279 3.922 1.00 88.62 101 HIS A O 1
ATOM 813 N N . ARG A 1 102 ? -9.571 -5.446 4.151 1.00 86.25 102 ARG A N 1
ATOM 814 C CA . ARG A 1 102 ? -9.465 -5.511 5.602 1.00 86.25 102 ARG A CA 1
ATOM 815 C C . ARG A 1 102 ? -10.591 -4.727 6.254 1.00 86.25 102 ARG A C 1
ATOM 817 O O . ARG A 1 102 ? -10.822 -3.567 5.946 1.00 86.25 102 ARG A O 1
ATOM 824 N N . SER A 1 103 ? -11.293 -5.377 7.178 1.00 84.88 103 SER A N 1
ATOM 825 C CA . SER A 1 103 ? -12.398 -4.772 7.932 1.00 84.88 103 SER A CA 1
ATOM 826 C C . SER A 1 103 ? -11.931 -3.918 9.112 1.00 84.88 103 SER A C 1
ATOM 828 O O . SER A 1 103 ? -12.729 -3.197 9.696 1.00 84.88 103 SER A O 1
ATOM 830 N N . ASP A 1 104 ? -10.661 -4.026 9.497 1.00 88.00 104 ASP A N 1
ATOM 831 C CA . ASP A 1 104 ? -10.047 -3.311 10.617 1.00 88.00 104 ASP A CA 1
ATOM 832 C C . ASP A 1 104 ? -9.377 -1.991 10.202 1.00 88.00 104 ASP A C 1
ATOM 834 O O . ASP A 1 104 ? -8.785 -1.303 11.034 1.00 88.00 104 ASP A O 1
ATOM 838 N N . ILE A 1 105 ? -9.469 -1.619 8.924 1.00 89.06 105 ILE A N 1
ATOM 839 C CA . ILE A 1 105 ? -8.832 -0.434 8.352 1.00 89.06 105 ILE A CA 1
ATOM 840 C C . ILE A 1 105 ? -9.887 0.394 7.620 1.00 89.06 105 ILE A C 1
ATOM 842 O O . ILE A 1 105 ? -10.750 -0.142 6.930 1.00 89.06 105 ILE A O 1
ATOM 846 N N . LYS A 1 106 ? -9.808 1.717 7.758 1.00 89.38 106 LYS A N 1
ATOM 847 C CA . LYS A 1 106 ? -10.614 2.676 6.996 1.00 89.38 106 LYS A CA 1
ATOM 848 C C . LYS A 1 106 ? -9.718 3.552 6.130 1.00 89.38 106 LYS A C 1
ATOM 850 O O . LYS A 1 106 ? -8.577 3.845 6.486 1.00 89.38 106 LYS A O 1
ATOM 855 N N . ILE A 1 107 ? -10.264 4.005 5.008 1.00 89.81 107 ILE A N 1
ATOM 856 C CA . ILE A 1 107 ? -9.643 5.047 4.189 1.00 89.81 107 ILE A CA 1
ATOM 857 C C . ILE A 1 107 ? -9.976 6.389 4.842 1.00 89.81 107 ILE A C 1
ATOM 859 O O . ILE A 1 107 ? -11.151 6.712 5.008 1.00 89.81 107 ILE A O 1
ATOM 863 N N . VAL A 1 108 ? -8.952 7.147 5.229 1.00 87.06 108 VAL A N 1
ATOM 864 C CA . VAL A 1 108 ? -9.114 8.476 5.841 1.00 87.06 108 VAL A CA 1
ATOM 865 C C . VAL A 1 108 ? -9.162 9.544 4.764 1.00 87.06 108 VAL A C 1
ATOM 867 O O . VAL A 1 108 ? -10.063 10.374 4.748 1.00 87.06 108 VAL A O 1
ATOM 870 N N . GLU A 1 109 ? -8.221 9.480 3.823 1.00 83.31 109 GLU A N 1
ATOM 871 C CA . GLU A 1 109 ? -8.111 10.445 2.737 1.00 83.31 109 GLU A CA 1
ATOM 872 C C . GLU A 1 109 ? -7.788 9.740 1.425 1.00 83.31 109 GLU A C 1
ATOM 874 O O . GLU A 1 109 ? -6.952 8.836 1.340 1.00 83.31 109 GLU A O 1
ATOM 879 N N . SER A 1 110 ? -8.454 10.188 0.368 1.00 82.62 110 SER A N 1
ATOM 880 C CA . SER A 1 110 ? -8.121 9.840 -1.007 1.00 82.62 110 SER A CA 1
ATOM 881 C C . SER A 1 110 ? -7.771 11.133 -1.719 1.00 82.62 110 SER A C 1
ATOM 883 O O . SER A 1 110 ? -8.631 12.001 -1.846 1.00 82.62 110 SER A O 1
ATOM 885 N N . LYS A 1 111 ? -6.525 11.279 -2.186 1.00 77.00 111 LYS A N 1
ATOM 886 C CA . LYS A 1 111 ? -6.165 12.448 -3.005 1.00 77.00 111 LYS A CA 1
ATOM 887 C C . LYS A 1 111 ? -7.025 12.454 -4.271 1.00 77.00 111 LYS A C 1
ATOM 889 O O . LYS A 1 111 ? -7.204 11.391 -4.872 1.00 77.00 111 LYS A O 1
ATOM 894 N N . GLU A 1 112 ? -7.513 13.624 -4.690 1.00 71.00 112 GLU A N 1
ATOM 895 C CA . GLU A 1 112 ? -8.395 13.783 -5.863 1.00 71.00 112 GLU A CA 1
ATOM 896 C C . GLU A 1 112 ? -7.800 13.146 -7.129 1.00 71.00 112 GLU A C 1
ATOM 898 O O . GLU A 1 112 ? -8.501 12.482 -7.894 1.00 71.00 112 GLU A O 1
ATOM 903 N N . ASP A 1 113 ? -6.474 13.201 -7.273 1.00 71.25 113 ASP A N 1
ATOM 904 C CA . ASP A 1 113 ? -5.734 12.593 -8.385 1.00 71.25 113 ASP A CA 1
ATOM 905 C C . ASP A 1 113 ? -5.702 11.052 -8.367 1.00 71.25 113 ASP A C 1
ATOM 907 O O . ASP A 1 113 ? -5.035 10.424 -9.196 1.00 71.25 113 ASP A O 1
ATOM 911 N N . LYS A 1 114 ? -6.311 10.406 -7.360 1.00 70.75 114 LYS A N 1
ATOM 912 C CA . LYS A 1 114 ? -6.155 8.965 -7.061 1.00 70.75 114 LYS A CA 1
ATOM 913 C C . LYS A 1 114 ? -4.672 8.563 -7.005 1.00 70.75 114 LYS A C 1
ATOM 915 O O . LYS A 1 114 ? -4.270 7.439 -7.337 1.00 70.75 114 LYS A O 1
ATOM 920 N N . SER A 1 115 ? -3.833 9.530 -6.641 1.00 75.62 115 SER A N 1
ATOM 921 C CA . SER A 1 115 ? -2.379 9.405 -6.611 1.00 75.62 115 SER A CA 1
ATOM 922 C C . SER A 1 115 ? -1.900 8.647 -5.393 1.00 75.62 115 SER A C 1
ATOM 924 O O . SER A 1 115 ? -0.869 7.980 -5.474 1.00 75.62 115 SER A O 1
ATOM 926 N N . ASP A 1 116 ? -2.665 8.736 -4.310 1.00 85.44 116 ASP A N 1
ATOM 927 C CA . ASP A 1 116 ? -2.386 8.073 -3.054 1.00 85.44 116 ASP A CA 1
ATOM 928 C C . ASP A 1 116 ? -3.675 7.880 -2.248 1.00 85.44 116 ASP A C 1
ATOM 930 O O . ASP A 1 116 ? -4.639 8.638 -2.413 1.00 85.44 116 ASP A O 1
ATOM 934 N N . ARG A 1 117 ? -3.668 6.865 -1.387 1.00 88.50 117 ARG A N 1
ATOM 935 C CA . ARG A 1 117 ? -4.740 6.557 -0.442 1.00 88.50 117 ARG A CA 1
ATOM 936 C C . ARG A 1 117 ? -4.135 6.410 0.944 1.00 88.50 117 ARG A C 1
ATOM 938 O O . ARG A 1 117 ? -3.151 5.687 1.112 1.00 88.50 117 ARG A O 1
ATOM 945 N N . VAL A 1 118 ? -4.736 7.103 1.900 1.00 90.62 118 VAL A N 1
ATOM 946 C CA . VAL A 1 118 ? -4.318 7.120 3.297 1.00 90.62 118 VAL A CA 1
ATOM 947 C C . VAL A 1 118 ? -5.248 6.215 4.089 1.00 90.62 118 VAL A C 1
ATOM 949 O O . VAL A 1 118 ? -6.469 6.378 4.048 1.00 90.62 118 VAL A O 1
ATOM 952 N N . TYR A 1 119 ? -4.662 5.261 4.800 1.00 90.38 119 TYR A N 1
ATOM 953 C CA . TYR A 1 119 ? -5.354 4.241 5.571 1.00 90.38 119 TYR A CA 1
ATOM 954 C C . TYR A 1 119 ? -5.048 4.397 7.056 1.00 90.38 119 TYR A C 1
ATOM 956 O O . TYR A 1 119 ? -3.917 4.683 7.435 1.00 90.38 119 TYR A O 1
ATOM 964 N N . GLU A 1 120 ? -6.042 4.155 7.900 1.00 88.38 120 GLU A N 1
ATOM 965 C CA . GLU A 1 120 ? -5.903 4.193 9.354 1.00 88.38 120 GLU A CA 1
ATOM 966 C C . GLU A 1 120 ? -6.612 2.987 9.968 1.00 88.38 120 GLU A C 1
ATOM 968 O O . GLU A 1 120 ? -7.688 2.586 9.511 1.00 88.38 120 GLU A O 1
ATOM 973 N N . ARG A 1 121 ? -6.014 2.397 11.010 1.00 86.19 121 ARG A N 1
ATOM 974 C CA . ARG A 1 121 ? -6.657 1.311 11.755 1.00 86.19 121 ARG A CA 1
ATOM 975 C C . ARG A 1 121 ? -7.846 1.849 12.542 1.00 86.19 121 ARG A C 1
ATOM 977 O O . ARG A 1 121 ? -7.767 2.876 13.211 1.00 86.19 121 ARG A O 1
ATOM 984 N N . ILE A 1 122 ? -8.953 1.120 12.491 1.00 84.94 122 ILE A N 1
ATOM 985 C CA . ILE A 1 122 ? -10.141 1.412 13.284 1.00 84.94 122 ILE A CA 1
ATOM 986 C C . ILE A 1 122 ? -9.855 0.929 14.706 1.00 84.94 122 ILE A C 1
ATOM 988 O O . ILE A 1 122 ? -10.101 -0.227 15.053 1.00 84.94 122 ILE A O 1
ATOM 992 N N . VAL A 1 123 ? -9.302 1.810 15.540 1.00 76.69 123 VAL A N 1
ATOM 993 C CA . VAL A 1 123 ? -9.157 1.539 16.972 1.00 76.69 123 VAL A CA 1
ATOM 994 C C . VAL A 1 123 ? -10.557 1.564 17.573 1.00 76.69 123 VAL A C 1
ATOM 996 O O . VAL A 1 123 ? -11.107 2.616 17.891 1.00 76.69 123 VAL A O 1
ATOM 999 N N . THR A 1 124 ? -11.176 0.392 17.675 1.00 65.12 124 THR A N 1
ATOM 1000 C CA . THR A 1 124 ? -12.428 0.258 18.416 1.00 65.12 124 THR A CA 1
ATOM 1001 C C . THR A 1 124 ? -12.049 0.267 19.892 1.00 65.12 124 THR A C 1
ATOM 1003 O O . THR A 1 124 ? -11.742 -0.784 20.448 1.00 65.12 124 THR A O 1
ATOM 1006 N N . ASN A 1 125 ? -11.984 1.453 20.508 1.00 53.88 125 ASN A N 1
ATOM 1007 C CA . ASN A 1 125 ? -11.896 1.559 21.965 1.00 53.88 125 ASN A CA 1
ATOM 1008 C C . ASN A 1 125 ? -13.130 0.856 22.541 1.00 53.88 125 ASN A C 1
ATOM 1010 O O . ASN A 1 125 ? -14.255 1.323 22.353 1.00 53.88 125 ASN A O 1
ATOM 1014 N N . ARG A 1 126 ? -12.906 -0.302 23.157 1.00 42.94 126 ARG A N 1
ATOM 1015 C CA . ARG A 1 126 ? -13.912 -1.095 23.859 1.00 42.94 126 ARG A CA 1
ATOM 1016 C C . ARG A 1 126 ? -13.728 -0.939 25.355 1.00 42.94 126 ARG A C 1
ATOM 1018 O O . ARG A 1 126 ? -12.553 -0.904 25.782 1.00 42.94 126 ARG A O 1
#

pLDDT: mean 72.57, std 19.35, range [39.59, 92.81]

Sequence (126 aa):
MADITEQLSLFGGEEEPRTKKEEKVKVVEKPQLPKVEVVADSKQTFLQPHYSSRVDHLLDEGITSAREMAEKLIKQFGATEDRYLSGKPRLYASVCRYLDHRSDIKIVESKEDKSDRVYERIVTNR

Radius of gyration: 24.69 Å; chains: 1; bounding box: 36×35×101 Å